Protein AF-A0A5K0VBZ7-F1 (afdb_monomer_lite)

Sequence (83 aa):
KYWEAGGNCNLAIAAARVGLRCLTLGLVGDEIYGRFLVEVLGEEGIGMVKMNEDAETSASNGISYETLRCWVLVDPLQRHGFC

Foldseek 3Di:
DPDDDDDPLVVQLVCLVVPDAAEEEDAAFPDDVSVVSCVVCVVSNYHYDHDDPPPDDDDDDDPRDHGDDWDWDADPVRDTDID

InterPro domains:
  IPR011611 Carbohydrate kinase PfkB [PF00294] (5-58)
  IPR029056 Ribokinase-like [G3DSA:3.40.1190.20] (2-83)
  IPR029056 Ribokinase-like [SSF53613] (2-57)

Radius of gyration: 15.51 Å; chains: 1; bounding box: 28×39×38 Å

Structure (mmCIF, N/CA/C/O backbone):
data_AF-A0A5K0VBZ7-F1
#
_entry.id   AF-A0A5K0VBZ7-F1
#
loop_
_atom_site.group_PDB
_atom_site.id
_atom_site.type_symbol
_atom_site.label_atom_id
_atom_site.label_alt_id
_atom_site.label_comp_id
_atom_site.label_asym_id
_atom_site.label_entity_id
_atom_site.label_seq_id
_atom_site.pdbx_PDB_ins_code
_atom_site.Cartn_x
_atom_site.Cartn_y
_atom_site.Cartn_z
_atom_site.occupancy
_atom_site.B_iso_or_equiv
_atom_site.auth_seq_id
_atom_site.auth_comp_id
_atom_site.auth_asym_id
_atom_site.auth_atom_id
_atom_site.pdbx_PDB_model_num
ATOM 1 N N . LYS A 1 1 ? -3.275 2.407 -12.500 1.00 59.03 1 LYS A N 1
ATOM 2 C CA . LYS A 1 1 ? -2.870 1.367 -11.527 1.00 59.03 1 LYS A CA 1
ATOM 3 C C . LYS A 1 1 ? -1.453 0.934 -11.878 1.00 59.03 1 LYS A C 1
ATOM 5 O O . LYS A 1 1 ? -1.306 0.100 -12.756 1.00 59.03 1 LYS A O 1
ATOM 10 N N . TYR A 1 2 ? -0.443 1.578 -11.297 1.00 82.38 2 TYR A N 1
ATOM 11 C CA . TYR A 1 2 ? 0.974 1.274 -11.565 1.00 82.38 2 TYR A CA 1
ATOM 12 C C . TYR A 1 2 ? 1.789 1.103 -10.276 1.00 82.38 2 TYR A C 1
ATOM 14 O O . TYR A 1 2 ? 3.000 0.930 -10.339 1.00 82.38 2 TYR A O 1
ATOM 22 N N . TRP A 1 3 ? 1.130 1.185 -9.118 1.00 91.19 3 TRP A N 1
ATOM 23 C CA . TRP A 1 3 ? 1.751 1.138 -7.801 1.00 91.19 3 TRP A CA 1
ATOM 24 C C . TRP A 1 3 ? 0.986 0.150 -6.939 1.00 91.19 3 TRP A C 1
ATOM 26 O O . TRP A 1 3 ? -0.222 -0.030 -7.114 1.00 91.19 3 TRP A O 1
ATOM 36 N N . GLU A 1 4 ? 1.702 -0.454 -6.007 1.00 94.06 4 GLU A N 1
ATOM 37 C CA . GLU A 1 4 ? 1.173 -1.397 -5.036 1.00 94.06 4 GLU A CA 1
ATOM 38 C C . GLU A 1 4 ? 1.623 -0.951 -3.647 1.00 94.06 4 GLU A C 1
ATOM 40 O O . GLU A 1 4 ? 2.715 -0.396 -3.485 1.00 94.06 4 GLU A O 1
ATOM 45 N N . ALA A 1 5 ? 0.774 -1.164 -2.641 1.00 95.50 5 ALA A N 1
ATOM 46 C CA . ALA A 1 5 ? 1.204 -1.004 -1.261 1.00 95.50 5 ALA A CA 1
ATOM 47 C C . ALA A 1 5 ? 2.253 -2.076 -0.934 1.00 95.50 5 ALA A C 1
ATOM 49 O O . ALA A 1 5 ? 2.139 -3.221 -1.365 1.00 95.50 5 ALA A O 1
ATOM 50 N N . GLY A 1 6 ? 3.279 -1.695 -0.176 1.00 94.06 6 GLY A N 1
ATOM 51 C CA . GLY A 1 6 ? 4.392 -2.577 0.163 1.00 94.06 6 GLY A CA 1
ATOM 52 C C . GLY A 1 6 ? 4.845 -2.437 1.612 1.00 94.06 6 GLY A C 1
ATOM 53 O O . GLY A 1 6 ? 4.224 -1.750 2.430 1.00 94.06 6 GLY A O 1
ATOM 54 N N . GLY A 1 7 ? 5.951 -3.108 1.939 1.00 92.44 7 GLY A N 1
ATOM 55 C CA . GLY A 1 7 ? 6.531 -3.096 3.281 1.00 92.44 7 GLY A CA 1
ATOM 56 C C . GLY A 1 7 ? 5.554 -3.607 4.345 1.00 92.44 7 GLY A C 1
ATOM 57 O O . GLY A 1 7 ? 4.869 -4.612 4.151 1.00 92.44 7 GLY A O 1
ATOM 58 N N . ASN A 1 8 ? 5.468 -2.892 5.468 1.00 92.75 8 ASN A N 1
ATOM 59 C CA . ASN A 1 8 ? 4.623 -3.279 6.605 1.00 92.75 8 ASN A CA 1
ATOM 60 C C . ASN A 1 8 ? 3.119 -3.276 6.288 1.00 92.75 8 ASN A C 1
ATOM 62 O O . ASN A 1 8 ? 2.353 -3.941 6.988 1.00 92.75 8 ASN A O 1
ATOM 66 N N . CYS A 1 9 ? 2.690 -2.588 5.223 1.00 95.75 9 CYS A N 1
ATOM 67 C CA . CYS A 1 9 ? 1.290 -2.593 4.799 1.00 95.75 9 CYS A CA 1
ATOM 68 C C . CYS A 1 9 ? 0.812 -4.016 4.487 1.00 95.75 9 CYS A C 1
ATOM 70 O O . CYS A 1 9 ? -0.307 -4.370 4.841 1.00 95.75 9 CYS A O 1
ATOM 72 N N . ASN A 1 10 ? 1.678 -4.862 3.919 1.00 96.81 10 ASN A N 1
ATOM 73 C CA . ASN A 1 10 ? 1.328 -6.232 3.538 1.00 96.81 10 ASN A CA 1
ATOM 74 C C . ASN A 1 10 ? 0.859 -7.064 4.736 1.00 96.81 10 ASN A C 1
ATOM 76 O O . ASN A 1 10 ? -0.103 -7.823 4.625 1.00 96.81 10 ASN A O 1
ATOM 80 N N . LEU A 1 11 ? 1.506 -6.896 5.893 1.00 97.38 11 LEU A N 1
ATOM 81 C CA . LEU A 1 11 ? 1.114 -7.590 7.115 1.00 97.38 11 LEU A CA 1
ATOM 82 C C . LEU A 1 11 ? -0.235 -7.085 7.634 1.00 97.38 11 LEU A C 1
ATOM 84 O O . LEU A 1 11 ? -1.081 -7.895 8.002 1.00 97.38 11 LEU A O 1
ATOM 88 N N . ALA A 1 12 ? -0.450 -5.766 7.642 1.00 97.75 12 ALA A N 1
ATOM 89 C CA . ALA A 1 12 ? -1.715 -5.181 8.081 1.00 97.75 12 ALA A CA 1
ATOM 90 C C . ALA A 1 12 ? -2.884 -5.619 7.181 1.00 97.75 12 A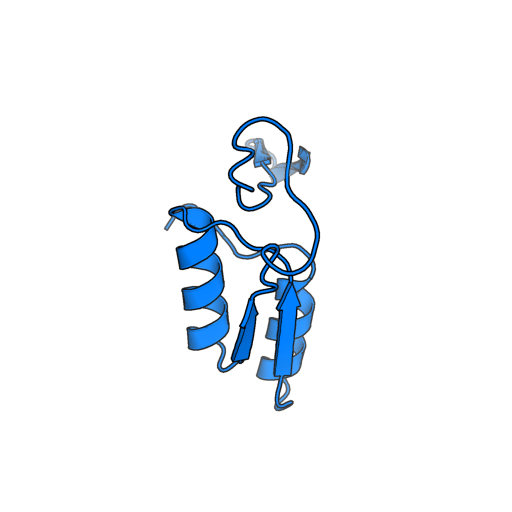LA A C 1
ATOM 92 O O . ALA A 1 12 ? -3.935 -5.999 7.688 1.00 97.75 12 ALA A O 1
ATOM 93 N N . ILE A 1 13 ? -2.668 -5.650 5.863 1.00 98.25 13 IL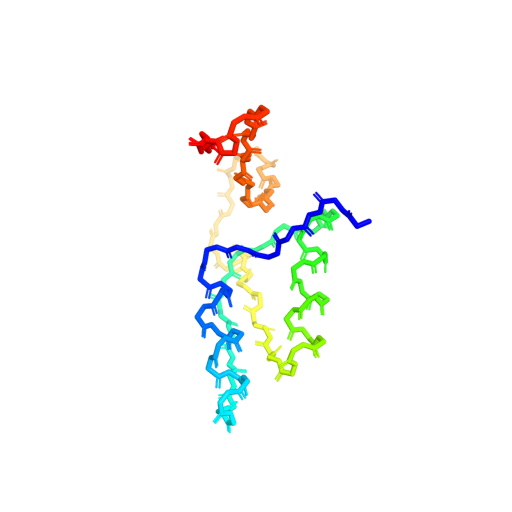E A N 1
ATOM 94 C CA . ILE A 1 13 ? -3.632 -6.137 4.866 1.00 98.25 13 ILE A CA 1
ATOM 95 C C . ILE A 1 13 ? -3.937 -7.618 5.081 1.00 98.25 13 ILE A C 1
ATOM 97 O O . ILE A 1 13 ? -5.101 -8.006 5.161 1.00 98.25 13 ILE A O 1
ATOM 101 N N . ALA A 1 14 ? -2.911 -8.456 5.240 1.00 98.44 14 ALA A N 1
ATOM 102 C CA . ALA A 1 14 ? -3.114 -9.874 5.519 1.00 98.44 14 ALA A CA 1
ATOM 103 C C . ALA A 1 14 ? -3.900 -10.093 6.825 1.00 98.44 14 ALA A C 1
ATOM 105 O O . ALA A 1 14 ? -4.835 -10.892 6.850 1.00 98.44 14 ALA A O 1
ATOM 106 N N . ALA A 1 15 ? -3.562 -9.355 7.886 1.00 98.31 15 ALA A N 1
ATOM 107 C CA . ALA A 1 15 ? -4.239 -9.416 9.177 1.00 98.31 15 ALA A CA 1
ATOM 108 C C . ALA A 1 15 ? -5.717 -8.988 9.086 1.00 98.31 15 ALA A C 1
ATOM 110 O O . ALA A 1 15 ? -6.592 -9.686 9.603 1.00 98.31 15 ALA A O 1
ATOM 111 N N . ALA A 1 16 ? -6.010 -7.890 8.385 1.00 98.38 16 ALA A N 1
ATOM 112 C CA . ALA A 1 16 ? -7.377 -7.426 8.164 1.00 98.38 16 ALA A CA 1
ATOM 113 C C . ALA A 1 16 ? -8.207 -8.460 7.389 1.00 98.38 16 ALA A C 1
ATOM 115 O O . ALA A 1 16 ? -9.320 -8.803 7.792 1.00 98.38 16 ALA A O 1
ATOM 116 N N . ARG A 1 17 ? -7.634 -9.050 6.333 1.00 98.19 17 ARG A N 1
ATOM 117 C CA . ARG A 1 17 ? -8.309 -10.059 5.501 1.00 98.19 17 ARG A CA 1
ATOM 118 C C . ARG A 1 17 ? -8.620 -11.367 6.229 1.00 98.19 17 ARG A C 1
ATOM 120 O O . ARG A 1 17 ? -9.557 -12.055 5.835 1.00 98.19 17 ARG A O 1
ATOM 127 N N . VAL A 1 18 ? -7.893 -11.708 7.297 1.00 98.12 18 VAL A N 1
ATOM 128 C CA . VAL A 1 18 ? -8.235 -12.855 8.166 1.00 98.12 18 VAL A CA 1
ATOM 129 C C . VAL A 1 18 ? -9.207 -12.492 9.299 1.00 98.12 18 VAL A C 1
ATOM 131 O O . VAL A 1 18 ? -9.470 -13.316 10.172 1.00 98.12 18 VAL A O 1
ATOM 134 N N . GLY A 1 19 ? -9.775 -11.281 9.281 1.00 98.12 19 GLY A N 1
ATOM 135 C CA . GLY A 1 19 ? -10.847 -10.848 10.180 1.00 98.12 19 GLY A CA 1
ATOM 136 C C . GLY A 1 19 ? -10.389 -10.065 11.411 1.00 98.12 19 GLY A C 1
ATOM 137 O O . GLY A 1 19 ? -11.194 -9.837 12.317 1.00 98.12 19 GLY A O 1
ATOM 138 N N . LEU A 1 20 ? -9.121 -9.649 11.482 1.00 98.44 20 LEU A N 1
ATOM 139 C CA . LEU A 1 20 ? -8.643 -8.794 12.569 1.00 98.44 20 LEU A CA 1
ATOM 140 C C . LEU A 1 20 ? -9.002 -7.325 12.312 1.00 98.44 20 LEU A C 1
ATOM 142 O O . LEU A 1 20 ? -9.089 -6.871 11.176 1.00 98.44 20 LEU A O 1
ATOM 146 N N . ARG A 1 21 ? -9.167 -6.551 13.390 1.00 98.00 21 ARG A N 1
ATOM 147 C CA . ARG A 1 21 ? -9.251 -5.088 13.299 1.00 98.00 21 ARG A CA 1
ATOM 148 C C . ARG A 1 21 ? -7.851 -4.510 13.404 1.00 98.00 21 ARG A C 1
ATOM 150 O O . ARG A 1 21 ? -7.201 -4.676 14.436 1.00 98.00 21 ARG A O 1
ATOM 157 N N . CYS A 1 22 ? -7.407 -3.831 12.358 1.00 98.06 22 CYS A N 1
ATOM 158 C CA . CYS A 1 22 ? -6.039 -3.344 12.252 1.00 98.06 22 CYS A CA 1
ATOM 159 C C . CYS A 1 22 ? -5.980 -1.815 12.265 1.00 98.06 22 CYS A C 1
ATOM 161 O O . CYS A 1 22 ? -6.834 -1.131 11.700 1.00 98.06 22 CYS A O 1
ATOM 163 N N . LEU A 1 23 ? -4.928 -1.301 12.899 1.00 96.88 23 LEU A N 1
ATOM 164 C CA . LEU A 1 23 ? -4.524 0.096 12.847 1.00 96.88 23 LEU A CA 1
ATOM 165 C C . LEU A 1 23 ? -3.033 0.144 12.503 1.00 96.88 23 LEU A C 1
ATOM 167 O O . LEU A 1 23 ? -2.249 -0.599 13.097 1.00 96.88 23 LEU A O 1
ATOM 171 N N . THR A 1 24 ? -2.638 1.006 11.573 1.00 94.94 24 THR A N 1
ATOM 172 C CA . THR A 1 24 ? -1.231 1.279 11.263 1.00 94.94 24 THR A CA 1
ATOM 173 C C . THR A 1 24 ? -0.810 2.636 11.816 1.00 94.94 24 THR A C 1
ATOM 175 O O . THR A 1 24 ? -1.588 3.589 11.872 1.00 94.94 24 THR A O 1
ATOM 178 N N . LEU A 1 25 ? 0.449 2.715 12.239 1.00 93.56 25 LEU A N 1
ATOM 179 C CA . LEU A 1 25 ? 1.102 3.930 12.710 1.00 93.56 25 LEU A CA 1
ATOM 180 C C . LEU A 1 25 ? 2.387 4.096 11.900 1.00 93.56 25 LEU A C 1
ATOM 182 O O . LEU A 1 25 ? 3.195 3.168 11.842 1.00 93.56 25 LEU A O 1
ATOM 186 N N . GLY A 1 26 ? 2.577 5.253 11.273 1.00 88.69 26 GLY A N 1
ATOM 187 C CA . GLY A 1 26 ? 3.783 5.501 10.489 1.00 88.69 26 GLY A CA 1
ATOM 188 C C . GLY A 1 26 ? 3.845 6.881 9.849 1.00 88.69 26 GLY A C 1
ATOM 189 O O . GLY A 1 26 ? 2.874 7.644 9.856 1.00 88.69 26 GLY A O 1
ATOM 190 N N . LEU A 1 27 ? 5.017 7.173 9.291 1.00 88.94 27 LEU A N 1
ATOM 191 C CA . LEU A 1 27 ? 5.294 8.373 8.510 1.00 88.94 27 LEU A CA 1
ATOM 192 C C . LEU A 1 27 ? 5.003 8.100 7.035 1.00 88.94 27 LEU A C 1
ATOM 194 O O . LEU A 1 27 ? 5.533 7.159 6.446 1.00 88.94 27 LEU A O 1
ATOM 198 N N . VAL A 1 28 ? 4.146 8.932 6.451 1.00 90.00 28 VAL A N 1
ATOM 199 C CA . VAL A 1 28 ? 3.774 8.896 5.035 1.00 90.00 28 VAL A CA 1
ATOM 200 C C . VAL A 1 28 ? 3.680 10.336 4.536 1.00 90.00 28 VAL A C 1
ATOM 202 O O . VAL A 1 28 ? 3.126 11.195 5.229 1.00 90.00 28 VAL A O 1
ATOM 205 N N . GLY A 1 29 ? 4.229 10.608 3.351 1.00 89.50 29 GLY A N 1
ATOM 206 C CA . GLY A 1 29 ? 4.233 11.950 2.770 1.00 89.50 29 GLY A CA 1
ATOM 207 C C . GLY A 1 29 ? 2.829 12.442 2.407 1.00 89.50 29 GLY A C 1
ATOM 208 O O . GLY A 1 29 ? 1.879 11.667 2.342 1.00 89.50 29 GLY A O 1
ATOM 209 N N . ASP A 1 30 ? 2.680 13.747 2.169 1.00 87.81 30 ASP A N 1
ATOM 210 C CA . ASP A 1 30 ? 1.418 14.334 1.662 1.00 87.81 30 ASP A CA 1
ATOM 211 C C . ASP A 1 30 ? 1.330 14.345 0.120 1.00 87.81 30 ASP A C 1
ATOM 213 O O . ASP A 1 30 ? 0.433 14.917 -0.498 1.00 87.81 30 ASP A O 1
ATOM 217 N N . GLU A 1 31 ? 2.292 13.699 -0.536 1.00 90.69 31 GLU A N 1
ATOM 218 C CA . GLU A 1 31 ? 2.341 13.577 -1.987 1.00 90.69 31 GLU A CA 1
ATOM 219 C C . GLU A 1 31 ? 1.427 12.437 -2.507 1.00 90.69 31 GLU A C 1
ATOM 221 O O . GLU A 1 31 ? 0.629 11.848 -1.774 1.00 90.69 31 GLU A O 1
ATOM 226 N N . ILE A 1 32 ? 1.447 12.180 -3.816 1.00 93.56 32 ILE A N 1
ATOM 227 C CA . ILE A 1 32 ? 0.534 11.235 -4.479 1.00 93.56 32 ILE A CA 1
ATOM 228 C C . ILE A 1 32 ? 0.646 9.787 -3.965 1.00 93.56 32 ILE A C 1
ATOM 230 O O . ILE A 1 32 ? -0.383 9.135 -3.807 1.00 93.56 32 ILE A O 1
ATOM 234 N N . TYR A 1 33 ? 1.848 9.279 -3.686 1.00 93.06 33 TYR A N 1
ATOM 235 C CA . TYR A 1 33 ? 2.075 7.912 -3.217 1.00 93.06 33 TYR A CA 1
ATOM 236 C C . TYR A 1 33 ? 1.608 7.750 -1.773 1.00 93.06 33 TYR A C 1
ATOM 238 O O . TYR A 1 33 ? 1.055 6.713 -1.411 1.00 93.06 33 TYR A O 1
ATOM 246 N N . GLY A 1 34 ? 1.771 8.788 -0.957 1.00 92.62 34 GLY A N 1
ATOM 247 C CA . GLY A 1 34 ? 1.307 8.772 0.419 1.00 92.62 34 GLY A CA 1
ATOM 248 C C . GLY A 1 34 ? -0.209 8.752 0.532 1.00 92.62 34 GLY A C 1
ATOM 249 O O . GLY A 1 34 ? -0.767 7.925 1.254 1.00 92.62 34 GLY A O 1
ATOM 250 N N . ARG A 1 35 ? -0.890 9.586 -0.261 1.00 93.38 35 ARG A N 1
ATOM 251 C CA . ARG A 1 35 ? -2.355 9.544 -0.377 1.00 93.38 35 ARG A CA 1
ATOM 252 C C . ARG A 1 35 ? -2.843 8.199 -0.912 1.00 93.38 35 ARG A C 1
ATOM 254 O O . ARG A 1 35 ? -3.767 7.634 -0.339 1.00 93.38 35 ARG A O 1
ATOM 261 N N . PHE A 1 36 ? -2.158 7.644 -1.912 1.00 95.06 36 PHE A N 1
ATOM 262 C CA . PHE A 1 36 ? -2.430 6.295 -2.409 1.00 95.06 36 PHE A CA 1
ATOM 263 C C . PHE A 1 36 ? -2.334 5.229 -1.302 1.00 95.06 36 PHE A C 1
ATOM 265 O O .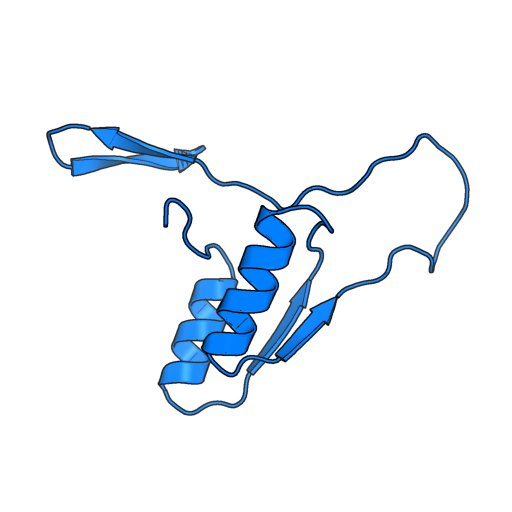 PHE A 1 36 ? -3.223 4.389 -1.200 1.00 95.06 36 PHE A O 1
ATOM 272 N N . LEU A 1 37 ? -1.309 5.260 -0.441 1.00 94.94 37 LEU A N 1
ATOM 273 C CA . LEU A 1 37 ? -1.201 4.298 0.665 1.00 94.94 37 LEU A CA 1
ATOM 274 C C . LEU A 1 37 ? -2.337 4.444 1.683 1.00 94.94 37 LEU A C 1
ATOM 276 O O . LEU A 1 37 ? -2.873 3.433 2.134 1.00 94.94 37 LEU A O 1
ATOM 280 N N . VAL A 1 38 ? -2.712 5.678 2.035 1.00 94.56 38 VAL A N 1
ATOM 281 C CA . VAL A 1 38 ? -3.833 5.938 2.955 1.00 94.56 38 VAL A CA 1
ATOM 282 C C . VAL A 1 38 ? -5.147 5.413 2.370 1.00 94.56 38 VAL A C 1
ATOM 284 O O . VAL A 1 38 ? -5.913 4.768 3.083 1.00 94.56 38 VAL A O 1
ATOM 287 N N . GLU A 1 39 ? -5.387 5.645 1.079 1.00 95.75 39 GLU A N 1
ATOM 288 C CA . GLU A 1 39 ? -6.563 5.137 0.367 1.00 95.75 39 GLU A CA 1
ATOM 289 C C . GLU A 1 39 ? -6.594 3.603 0.357 1.00 95.75 39 GLU A C 1
ATOM 291 O O . GLU A 1 39 ? -7.588 3.022 0.786 1.00 95.75 39 GLU A O 1
ATOM 296 N N . VAL A 1 40 ? -5.497 2.940 -0.030 1.00 96.44 40 VAL A N 1
ATOM 297 C CA . VAL A 1 40 ? -5.418 1.467 -0.066 1.00 96.44 40 VAL A CA 1
ATOM 298 C C . VAL A 1 40 ? -5.665 0.850 1.311 1.00 96.44 40 VAL A C 1
ATOM 300 O O . VAL A 1 40 ? -6.413 -0.117 1.430 1.00 96.44 40 VAL A O 1
ATOM 303 N N . LEU A 1 41 ? -5.062 1.400 2.369 1.00 97.00 41 LEU A N 1
ATOM 304 C CA . LEU A 1 41 ? -5.295 0.910 3.730 1.00 97.00 41 LEU A CA 1
ATOM 305 C C . LEU A 1 41 ? -6.763 1.089 4.145 1.00 97.00 41 LEU A C 1
ATOM 307 O O . LEU A 1 41 ? -7.350 0.168 4.712 1.00 97.00 41 LEU A O 1
ATOM 311 N N . GLY A 1 42 ? -7.372 2.230 3.813 1.00 97.25 42 GLY A N 1
ATOM 312 C CA . GLY A 1 42 ? -8.787 2.487 4.074 1.00 97.25 42 GLY A CA 1
ATOM 313 C C . GLY A 1 42 ? -9.723 1.526 3.331 1.00 97.25 42 GLY A C 1
ATOM 314 O O . GLY A 1 42 ? -10.670 1.018 3.933 1.00 97.25 42 GLY A O 1
ATOM 315 N N . GLU A 1 43 ? -9.439 1.227 2.060 1.00 97.12 43 GLU A N 1
ATOM 316 C CA . GLU A 1 43 ? -10.188 0.249 1.253 1.00 97.12 43 GLU A CA 1
ATOM 317 C C . GLU A 1 43 ? -10.106 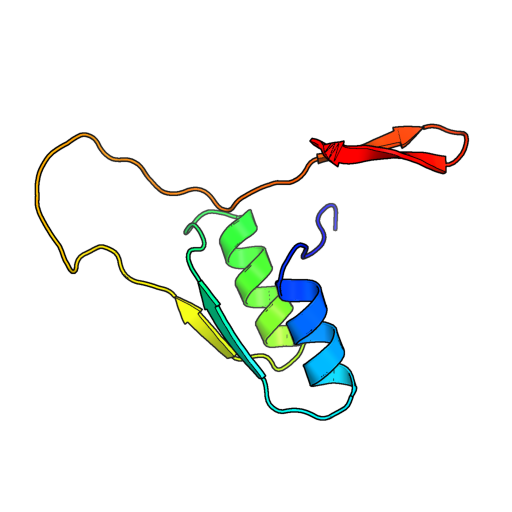-1.174 1.832 1.00 97.12 43 GLU A C 1
ATOM 319 O O . GLU A 1 43 ? -11.085 -1.918 1.788 1.00 97.12 43 GLU A O 1
ATOM 324 N N . GLU A 1 44 ? -8.977 -1.536 2.446 1.00 97.88 44 GLU A N 1
ATOM 325 C CA . GLU A 1 44 ? -8.783 -2.811 3.155 1.00 97.88 44 GLU A CA 1
ATOM 326 C C . GLU A 1 44 ? -9.371 -2.804 4.584 1.00 97.88 44 GLU A C 1
ATOM 328 O O . GLU A 1 44 ? -9.221 -3.774 5.330 1.00 97.88 44 GLU A O 1
ATOM 333 N N . GLY A 1 45 ? -10.058 -1.728 4.991 1.00 97.75 45 GLY A N 1
ATOM 334 C CA . GLY A 1 45 ? -10.688 -1.597 6.309 1.00 97.75 45 GLY A CA 1
ATOM 335 C C . GLY A 1 45 ? -9.706 -1.325 7.455 1.00 97.75 45 GLY A C 1
ATOM 336 O O . GLY A 1 45 ? -10.025 -1.583 8.619 1.00 97.75 45 GLY A O 1
ATOM 337 N N . ILE A 1 46 ? -8.512 -0.819 7.143 1.00 98.38 46 ILE A N 1
ATOM 338 C CA . ILE A 1 46 ? -7.427 -0.563 8.092 1.00 98.38 46 ILE A CA 1
ATOM 339 C C . ILE A 1 46 ? -7.372 0.930 8.395 1.00 98.38 46 ILE A C 1
ATOM 341 O O . ILE A 1 46 ? -7.221 1.761 7.502 1.00 98.38 46 ILE A O 1
ATOM 345 N N . GLY A 1 47 ? -7.454 1.287 9.676 1.00 96.44 47 GLY A N 1
ATOM 346 C CA . GLY A 1 47 ? -7.252 2.675 10.086 1.00 96.44 47 GLY A CA 1
ATOM 347 C C . GLY A 1 47 ? -5.770 3.052 10.057 1.00 96.44 47 GLY A C 1
ATOM 348 O O . GLY A 1 47 ? -4.914 2.221 10.360 1.00 96.44 47 GLY A O 1
ATOM 349 N N . MET A 1 48 ? -5.460 4.313 9.764 1.00 93.19 48 MET A N 1
ATOM 350 C CA . MET A 1 48 ? -4.093 4.828 9.811 1.00 93.19 48 MET A CA 1
ATOM 351 C C . MET A 1 48 ? -4.002 6.060 10.709 1.00 93.19 48 MET A C 1
ATOM 353 O O . MET A 1 48 ? -4.784 7.001 10.576 1.00 93.19 48 MET A O 1
ATOM 357 N N . VAL A 1 49 ? -3.010 6.069 11.597 1.00 91.19 49 VAL A N 1
ATOM 358 C CA . VAL A 1 49 ? -2.614 7.245 12.376 1.00 91.19 49 VAL A CA 1
ATOM 359 C C . VAL A 1 49 ? -1.310 7.781 11.798 1.00 91.19 49 VAL A C 1
ATOM 361 O O . VAL A 1 49 ? -0.265 7.130 11.875 1.00 91.19 49 VAL A O 1
ATOM 364 N N . LYS A 1 50 ? -1.376 8.973 11.201 1.00 83.50 50 LYS A N 1
ATOM 365 C CA . LYS A 1 50 ? -0.202 9.678 10.682 1.00 83.50 50 LYS A CA 1
ATOM 366 C C . LYS A 1 50 ? 0.586 10.264 11.853 1.00 83.50 50 LYS A C 1
ATOM 368 O O . LYS A 1 50 ? 0.012 10.940 12.705 1.00 83.50 50 LYS A O 1
ATOM 373 N N . MET A 1 51 ? 1.888 10.000 11.901 1.00 81.06 51 MET A N 1
ATOM 374 C CA . MET A 1 51 ? 2.771 10.666 12.860 1.00 81.06 51 MET A CA 1
ATOM 375 C C . MET A 1 51 ? 2.950 12.135 12.444 1.00 81.06 51 MET A C 1
ATOM 377 O O . MET A 1 51 ? 3.270 12.402 11.286 1.00 81.06 51 MET A O 1
ATOM 381 N N . ASN A 1 52 ? 2.694 13.074 13.364 1.00 70.44 52 ASN A N 1
ATOM 382 C CA . ASN A 1 52 ? 2.976 14.495 13.154 1.00 70.44 52 ASN A CA 1
ATOM 383 C C . ASN A 1 52 ? 4.364 14.826 13.715 1.00 70.44 52 ASN A C 1
ATOM 385 O O . ASN A 1 52 ? 4.654 14.490 14.862 1.00 70.44 52 ASN A O 1
ATOM 389 N N . GLU A 1 53 ? 5.196 15.489 12.918 1.00 65.69 53 GLU A N 1
ATOM 390 C CA . GLU A 1 53 ? 6.551 15.887 13.308 1.00 65.69 53 GLU A CA 1
ATOM 391 C C . GLU A 1 53 ? 6.627 17.287 13.930 1.00 65.69 53 GLU A C 1
ATOM 393 O O . GLU A 1 53 ? 7.667 17.653 14.469 1.00 65.69 53 GLU A O 1
ATOM 398 N N . ASP A 1 54 ? 5.524 18.044 13.974 1.00 58.69 54 ASP A N 1
ATOM 399 C CA . ASP A 1 54 ? 5.486 19.374 14.611 1.00 58.69 54 ASP A CA 1
ATOM 400 C C . ASP A 1 54 ? 5.759 19.351 16.134 1.00 58.69 54 ASP A C 1
ATOM 402 O O . ASP A 1 54 ? 5.749 20.395 16.789 1.00 58.69 54 ASP A O 1
ATOM 406 N N . ALA A 1 55 ? 5.964 18.171 16.728 1.00 55.47 55 ALA A N 1
ATOM 407 C CA . ALA A 1 55 ? 6.097 18.000 18.167 1.00 55.47 55 ALA A CA 1
ATOM 408 C C . ALA A 1 55 ? 7.477 18.389 18.725 1.00 55.47 55 ALA A C 1
ATOM 410 O O . ALA A 1 55 ? 7.529 18.760 19.895 1.00 55.47 55 ALA A O 1
ATOM 411 N N . GLU A 1 56 ? 8.570 18.369 17.946 1.00 53.03 56 GLU A N 1
ATOM 412 C CA . GLU A 1 56 ? 9.900 18.706 18.482 1.00 53.03 56 GLU A CA 1
ATOM 413 C C . GLU A 1 56 ? 10.818 19.459 17.495 1.00 53.03 56 GLU A C 1
ATOM 415 O O . GLU A 1 56 ? 11.569 18.883 16.719 1.00 53.03 56 GLU A O 1
ATOM 420 N N . THR A 1 57 ? 10.889 20.776 17.712 1.00 48.12 57 THR A N 1
ATOM 421 C CA . THR A 1 57 ? 12.046 21.666 17.474 1.00 48.12 57 THR A CA 1
ATOM 422 C C . THR A 1 57 ? 12.378 22.129 16.046 1.00 48.12 57 THR A C 1
ATOM 424 O O . THR A 1 57 ? 12.950 21.440 15.213 1.00 48.12 57 THR A O 1
ATOM 427 N N . SER A 1 58 ? 12.126 23.425 15.858 1.00 57.06 58 SER A N 1
ATOM 428 C CA . SER A 1 58 ? 12.815 24.401 15.014 1.00 57.06 58 SER A CA 1
ATOM 429 C C . SER A 1 58 ? 14.238 24.049 14.543 1.00 57.06 58 SER A C 1
ATOM 431 O O . SER A 1 58 ? 15.093 23.690 15.347 1.00 57.06 58 SER A O 1
ATOM 433 N N . ALA A 1 59 ? 14.500 24.418 13.280 1.00 48.22 59 ALA A N 1
ATOM 434 C CA . ALA A 1 59 ? 15.799 24.661 12.630 1.00 48.22 59 ALA A CA 1
ATOM 435 C C . ALA A 1 59 ? 16.396 23.517 11.786 1.00 48.22 59 ALA A C 1
ATOM 437 O O . ALA A 1 59 ? 17.305 22.815 12.207 1.00 48.22 59 ALA A O 1
ATOM 438 N N . SER A 1 60 ? 15.978 23.430 10.518 1.00 45.06 60 SER A N 1
ATOM 439 C CA . SER A 1 60 ? 16.838 23.619 9.327 1.00 45.06 60 SER A CA 1
ATOM 440 C C . SER A 1 60 ? 16.185 22.996 8.081 1.00 45.06 60 SER A C 1
ATOM 442 O O . SER A 1 60 ? 15.891 21.813 8.045 1.00 45.06 60 SER A O 1
ATOM 444 N N . ASN A 1 61 ? 15.940 23.821 7.057 1.00 42.97 61 ASN A N 1
ATOM 445 C CA . ASN A 1 61 ? 15.609 23.437 5.676 1.00 42.97 61 ASN A CA 1
ATOM 446 C C . ASN A 1 61 ? 14.563 22.328 5.456 1.00 42.97 61 ASN A C 1
ATOM 448 O O . ASN A 1 61 ? 14.937 21.210 5.152 1.00 42.97 61 ASN A O 1
ATOM 452 N N . GLY A 1 62 ? 13.273 22.685 5.463 1.00 48.62 62 GLY A N 1
ATOM 453 C CA . GLY A 1 62 ? 12.214 22.134 4.593 1.00 48.62 62 GLY A CA 1
ATOM 454 C C . GLY A 1 62 ? 12.366 20.720 4.007 1.00 48.62 62 GLY A C 1
ATOM 455 O O . GLY A 1 62 ? 12.171 20.556 2.802 1.00 48.62 62 GLY A O 1
ATOM 456 N N . ILE A 1 63 ? 12.678 19.704 4.816 1.00 53.03 63 ILE A N 1
ATOM 457 C CA . ILE A 1 63 ? 12.619 18.311 4.373 1.00 53.03 63 ILE A CA 1
ATOM 458 C C . ILE A 1 63 ? 11.143 17.924 4.403 1.00 53.03 63 ILE A C 1
ATOM 460 O O . ILE A 1 63 ? 10.596 17.542 5.432 1.00 53.03 63 ILE A O 1
ATOM 464 N N . SER A 1 64 ? 10.469 18.084 3.266 1.00 60.00 64 SER A N 1
ATOM 465 C CA . SER A 1 64 ? 9.198 17.403 3.048 1.00 60.00 64 SER A CA 1
ATOM 466 C C . SER A 1 64 ? 9.507 15.910 2.985 1.00 60.00 64 SER A C 1
ATOM 468 O O . SER A 1 64 ? 10.204 15.461 2.076 1.00 60.00 64 SER A O 1
ATOM 470 N N . TYR A 1 65 ? 9.056 15.151 3.983 1.00 72.56 65 TYR A N 1
ATOM 471 C CA . TYR A 1 65 ? 9.213 13.704 3.962 1.00 72.56 65 TYR A CA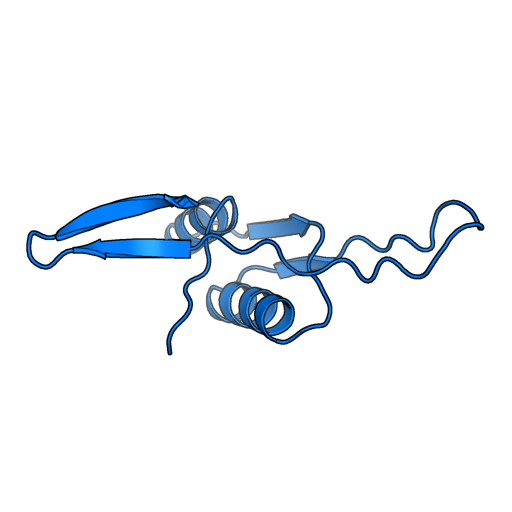 1
ATOM 472 C C 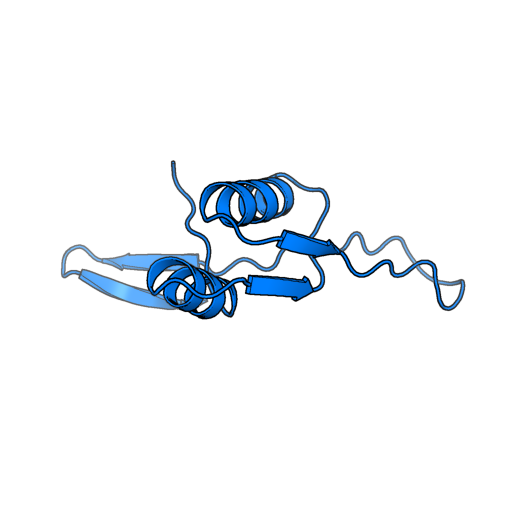. TYR A 1 65 ? 8.336 13.126 2.859 1.00 72.56 65 TYR A C 1
ATOM 474 O O . TYR A 1 65 ? 7.107 13.219 2.890 1.00 72.56 65 TYR A O 1
ATOM 482 N N . GLU A 1 66 ? 8.989 12.537 1.867 1.00 86.88 66 GLU A N 1
ATOM 483 C CA . GLU A 1 66 ? 8.323 11.786 0.817 1.00 86.88 66 GLU A CA 1
ATOM 484 C C . GLU A 1 66 ? 8.018 10.368 1.300 1.00 86.88 66 GLU A C 1
ATOM 486 O O . GLU A 1 66 ? 8.761 9.774 2.086 1.00 86.88 66 GLU A O 1
ATOM 491 N N . THR A 1 67 ? 6.930 9.792 0.796 1.00 91.56 67 THR A N 1
ATOM 492 C CA . THR A 1 67 ? 6.636 8.376 1.017 1.00 91.56 67 THR A CA 1
ATOM 493 C C . THR A 1 67 ? 7.759 7.522 0.440 1.00 91.56 67 THR A C 1
ATOM 495 O O . THR A 1 67 ? 8.184 7.726 -0.701 1.00 91.56 67 THR A O 1
ATOM 498 N N . LEU A 1 68 ? 8.232 6.545 1.219 1.00 91.88 68 LEU A N 1
ATOM 499 C CA . LEU A 1 68 ? 9.249 5.607 0.754 1.00 91.88 68 LEU A CA 1
ATOM 500 C C . LEU A 1 68 ? 8.744 4.837 -0.466 1.00 91.88 68 LEU A C 1
ATOM 502 O O . LEU A 1 68 ? 7.622 4.330 -0.493 1.00 91.88 68 LEU A O 1
ATOM 506 N N . ARG A 1 69 ? 9.611 4.733 -1.469 1.00 91.19 69 ARG A N 1
ATOM 507 C CA . ARG A 1 69 ? 9.352 4.026 -2.721 1.00 91.19 69 ARG A CA 1
ATOM 508 C C . ARG A 1 69 ? 10.328 2.869 -2.838 1.00 91.19 69 ARG A C 1
ATOM 510 O O . ARG A 1 69 ? 11.503 3.041 -2.534 1.00 91.19 69 ARG A O 1
ATOM 517 N N . CYS A 1 70 ? 9.832 1.728 -3.302 1.00 92.56 70 CYS A N 1
ATOM 518 C CA . CYS A 1 70 ? 10.660 0.611 -3.733 1.00 92.56 70 CYS A CA 1
ATOM 519 C C . CYS A 1 70 ? 10.381 0.360 -5.210 1.00 92.56 70 CYS A C 1
ATOM 521 O O . CYS A 1 70 ? 9.229 0.154 -5.604 1.00 92.56 70 CYS A O 1
ATOM 523 N N . TRP A 1 71 ? 11.424 0.416 -6.026 1.00 92.12 71 TRP A N 1
ATOM 524 C CA . TRP A 1 71 ? 11.331 0.103 -7.440 1.00 92.12 71 TRP A CA 1
ATOM 525 C C . TRP A 1 71 ? 11.578 -1.384 -7.632 1.00 92.12 71 TRP A C 1
ATOM 527 O O . TRP A 1 71 ? 12.575 -1.936 -7.167 1.00 92.12 71 TRP A O 1
ATOM 537 N N . VAL A 1 72 ? 10.662 -2.028 -8.349 1.00 92.12 72 VAL A N 1
ATOM 538 C CA . VAL A 1 72 ? 10.788 -3.435 -8.713 1.00 92.12 72 VAL A CA 1
ATOM 539 C C . VAL A 1 72 ? 10.979 -3.519 -10.218 1.00 92.12 72 VAL A C 1
ATOM 541 O O . VAL A 1 72 ? 10.086 -3.180 -10.993 1.00 92.12 72 VAL A O 1
ATOM 544 N N . LEU A 1 73 ? 12.167 -3.948 -10.635 1.00 92.19 73 LEU A N 1
ATOM 545 C CA . LEU A 1 73 ? 12.487 -4.193 -12.037 1.00 92.19 73 LEU A CA 1
ATOM 546 C C . LEU A 1 73 ? 12.241 -5.668 -12.341 1.00 92.19 73 LEU A C 1
ATOM 548 O O . LEU A 1 73 ? 12.838 -6.532 -11.698 1.00 92.19 73 LEU A O 1
ATOM 552 N N . VAL A 1 74 ? 11.381 -5.945 -13.321 1.00 92.94 74 VAL A N 1
ATOM 553 C CA . VAL A 1 74 ? 11.041 -7.309 -13.744 1.00 92.94 74 VAL A CA 1
ATOM 554 C C . VAL A 1 74 ? 11.514 -7.535 -15.172 1.00 92.94 74 VAL A C 1
ATOM 556 O O . VAL A 1 74 ? 11.174 -6.763 -16.069 1.00 92.94 74 VAL A O 1
ATOM 559 N N . ASP A 1 75 ? 12.311 -8.579 -15.392 1.00 95.06 75 ASP A N 1
ATOM 560 C CA . ASP A 1 75 ? 12.774 -8.944 -16.733 1.00 95.06 75 ASP A CA 1
ATOM 561 C C . ASP A 1 75 ? 11.777 -9.874 -17.467 1.00 95.06 75 ASP A C 1
ATOM 563 O O . ASP A 1 75 ? 10.854 -10.416 -16.850 1.00 95.06 75 ASP A O 1
ATOM 567 N N . PRO A 1 76 ? 11.937 -10.116 -18.786 1.00 97.19 76 PRO A N 1
ATOM 568 C CA . PRO A 1 76 ? 11.044 -11.010 -19.533 1.00 97.19 76 PRO A CA 1
ATOM 569 C C . PRO A 1 76 ? 11.014 -12.462 -19.031 1.00 97.19 76 PRO A C 1
ATOM 571 O O . PRO A 1 76 ? 10.089 -13.199 -19.362 1.00 97.19 76 PRO A O 1
ATOM 574 N N . LEU A 1 77 ? 12.003 -12.877 -18.234 1.00 97.31 77 LEU A N 1
ATOM 575 C CA . LEU A 1 77 ? 12.070 -14.195 -17.603 1.00 97.31 77 LEU A CA 1
ATOM 576 C C . LEU A 1 77 ? 11.466 -14.199 -16.187 1.00 97.31 77 LEU A C 1
ATOM 578 O O . LEU A 1 77 ? 11.625 -15.183 -15.468 1.00 97.31 77 LEU A O 1
ATOM 582 N N . GLN A 1 78 ? 10.766 -13.127 -15.791 1.00 93.38 78 GLN A N 1
ATOM 583 C CA . GLN A 1 78 ? 10.105 -12.958 -14.491 1.00 93.38 78 GLN A CA 1
ATOM 584 C C . GLN A 1 78 ? 11.069 -12.909 -13.293 1.00 93.38 78 GLN A C 1
ATOM 586 O O . GLN A 1 78 ? 10.705 -13.244 -12.163 1.00 93.38 78 GLN A O 1
ATOM 591 N N . ARG A 1 79 ? 12.316 -12.480 -13.509 1.00 94.50 79 ARG A N 1
ATOM 592 C CA . ARG A 1 79 ? 13.268 -12.222 -12.418 1.00 94.50 79 ARG A CA 1
ATOM 593 C C . ARG A 1 79 ? 13.089 -10.804 -11.895 1.00 94.50 79 ARG A C 1
ATOM 595 O O . ARG A 1 79 ? 12.818 -9.899 -12.677 1.00 94.50 79 ARG A O 1
ATOM 602 N N . HIS A 1 80 ? 13.277 -10.626 -10.589 1.00 92.81 80 HIS A N 1
ATOM 603 C CA . HIS A 1 80 ? 12.997 -9.372 -9.889 1.00 92.81 80 HIS A CA 1
ATOM 604 C C . HIS A 1 80 ? 14.278 -8.773 -9.298 1.00 92.81 80 HIS A C 1
ATOM 606 O O . HIS A 1 80 ? 15.043 -9.477 -8.636 1.00 92.81 80 HIS A O 1
ATOM 612 N N . GLY A 1 81 ? 14.492 -7.477 -9.521 1.00 89.62 81 GLY A N 1
ATOM 613 C CA . GLY A 1 81 ? 15.467 -6.652 -8.806 1.00 89.62 81 GLY A CA 1
ATOM 614 C C . GLY A 1 81 ? 14.752 -5.598 -7.962 1.00 89.62 81 GLY A C 1
ATOM 615 O O . GLY A 1 81 ? 13.788 -5.002 -8.439 1.00 89.62 81 GLY A O 1
ATOM 616 N N . PHE A 1 82 ? 15.222 -5.382 -6.732 1.00 85.81 82 PHE A N 1
ATOM 617 C CA . PHE A 1 82 ? 14.637 -4.442 -5.770 1.00 85.81 82 PHE A CA 1
ATOM 618 C C . PHE A 1 82 ? 15.629 -3.320 -5.467 1.00 85.81 82 PHE A C 1
ATOM 620 O O . PHE A 1 82 ? 16.800 -3.601 -5.189 1.00 85.81 82 PHE A O 1
ATOM 627 N N . CYS A 1 83 ? 15.160 -2.077 -5.500 1.00 69.81 83 CYS A N 1
ATOM 628 C CA . CYS A 1 83 ? 15.917 -0.892 -5.108 1.00 69.81 83 CYS A CA 1
ATOM 629 C C . CYS A 1 83 ? 15.048 0.132 -4.379 1.00 69.81 83 CYS A C 1
ATOM 631 O O . CYS A 1 83 ? 13.809 0.129 -4.573 1.00 69.81 83 CYS A O 1
#

pLDDT: mean 86.63, std 15.55, range [42.97, 98.44]

Organism: NCBI:txid210225

Secondary structure (DSSP, 8-state):
------TTHHHHHHHHHTT---EEEE---SSHHHHHHHHHHHHTT-EEEEPPSTTS---S-----PPP---EEE-TT--EEE-